Protein AF-A0A9Q4AEA8-F1 (afdb_monomer_lite)

Secondary structure (DSSP, 8-state):
--TT-GGGGGG-HHHHHS-HHHHHHHHHHSSS-HHHHHHHHHHHHHH-HHHHHHHHHHHHHH-TT---HHHHHHHHHS------TTTTTT-HHHHHHHHHHHHHHHHHHHHTTTHHHHTT--

Radius of gyration: 29.74 Å; chains: 1; bounding box: 45×24×93 Å

Sequence (122 aa):
TLKKKPGAIHRSTAMRQMNSKLQDIYTKYYTENPRDFIDLIELISKEGLEKIEESIKELEKINPLNIDTEKIKLLCNRQKETIDENKYKNTEIEEHSKLILNHYGDLLKNSSGDFDKEALII

Organism: NCBI:txid932217

Structure (mmCIF, N/CA/C/O backbone):
data_AF-A0A9Q4AEA8-F1
#
_entry.id   AF-A0A9Q4AEA8-F1
#
loop_
_atom_site.group_PDB
_atom_site.id
_atom_site.type_symbol
_atom_site.label_atom_id
_atom_site.label_alt_id
_atom_site.label_comp_id
_atom_site.label_asym_id
_atom_site.label_entity_id
_atom_site.label_seq_id
_atom_site.pdbx_PDB_ins_code
_atom_site.Cartn_x
_atom_site.Cartn_y
_atom_site.Cartn_z
_atom_site.occupancy
_atom_site.B_iso_or_equiv
_atom_site.auth_seq_id
_atom_site.auth_comp_id
_atom_site.auth_asym_id
_atom_site.auth_atom_id
_atom_site.pdbx_PDB_model_num
ATOM 1 N N . THR A 1 1 ? 6.341 -9.475 -25.173 1.00 58.44 1 THR A N 1
ATOM 2 C CA . THR A 1 1 ? 7.806 -9.266 -25.264 1.00 58.44 1 THR A CA 1
ATOM 3 C C . THR A 1 1 ? 8.426 -8.597 -24.038 1.00 58.44 1 THR A C 1
ATOM 5 O O . THR A 1 1 ? 9.614 -8.781 -23.853 1.00 58.44 1 THR A O 1
ATOM 8 N N . LEU A 1 2 ? 7.667 -7.985 -23.116 1.00 53.81 2 LEU A N 1
ATOM 9 C CA . LEU A 1 2 ? 8.173 -7.579 -21.783 1.00 53.81 2 LEU A CA 1
ATOM 10 C C . LEU A 1 2 ? 7.918 -8.630 -20.682 1.00 53.81 2 LEU A C 1
ATOM 12 O O . LEU A 1 2 ? 8.817 -8.948 -19.915 1.00 53.81 2 LEU A O 1
ATOM 16 N N . LYS A 1 3 ? 6.755 -9.301 -20.713 1.00 52.69 3 LYS A N 1
ATOM 17 C CA . LYS A 1 3 ? 6.407 -10.414 -19.797 1.00 52.69 3 LYS A CA 1
ATOM 18 C C . LYS A 1 3 ? 7.374 -11.613 -19.829 1.00 52.69 3 LYS A C 1
ATOM 20 O O . LYS A 1 3 ? 7.409 -12.390 -18.888 1.00 52.69 3 LYS A O 1
ATOM 25 N N . LYS A 1 4 ? 8.146 -11.784 -20.912 1.00 56.03 4 LYS A N 1
ATOM 26 C CA . LYS A 1 4 ? 9.098 -12.902 -21.076 1.00 56.03 4 LYS A CA 1
ATOM 27 C C . LYS A 1 4 ? 10.534 -12.560 -20.635 1.00 56.03 4 LYS A C 1
ATOM 29 O O . LYS A 1 4 ? 11.317 -13.482 -20.449 1.00 56.03 4 LYS A O 1
ATOM 34 N N . LYS A 1 5 ? 10.889 -11.271 -20.501 1.00 57.31 5 LYS A N 1
ATOM 35 C CA . LYS A 1 5 ? 12.227 -10.780 -20.102 1.00 57.31 5 LYS A CA 1
ATOM 36 C C . LYS A 1 5 ? 12.104 -9.418 -19.388 1.00 57.31 5 LYS A C 1
ATOM 38 O O . LYS A 1 5 ? 12.326 -8.389 -20.025 1.00 57.31 5 LYS A O 1
ATOM 43 N N . PRO A 1 6 ? 11.760 -9.389 -18.089 1.00 55.00 6 PRO A N 1
ATOM 44 C CA . PRO A 1 6 ? 11.539 -8.136 -17.358 1.00 55.00 6 PRO A CA 1
ATOM 45 C C . PRO A 1 6 ? 12.800 -7.253 -17.286 1.00 55.00 6 PRO A C 1
ATOM 47 O O . PRO A 1 6 ? 12.703 -6.037 -17.403 1.00 55.00 6 PRO A O 1
ATOM 50 N N . GLY A 1 7 ? 14.002 -7.845 -17.257 1.00 60.12 7 GLY A N 1
ATOM 51 C CA . GLY A 1 7 ? 15.272 -7.099 -17.300 1.00 60.12 7 GLY A CA 1
ATOM 52 C C . GLY A 1 7 ? 15.542 -6.320 -18.600 1.00 60.12 7 GLY A C 1
ATOM 53 O O . GLY A 1 7 ? 16.447 -5.492 -18.640 1.00 60.12 7 GLY A O 1
ATOM 54 N N . ALA A 1 8 ? 14.759 -6.534 -19.666 1.00 69.00 8 ALA A N 1
ATOM 55 C CA . ALA A 1 8 ? 14.889 -5.768 -20.909 1.00 69.00 8 ALA A CA 1
ATOM 56 C C . ALA A 1 8 ? 14.373 -4.323 -20.780 1.00 69.00 8 ALA A C 1
ATOM 58 O O . ALA A 1 8 ? 14.705 -3.484 -21.616 1.00 69.00 8 ALA A O 1
ATOM 59 N N . ILE A 1 9 ? 13.585 -4.025 -19.738 1.00 70.19 9 ILE A N 1
ATOM 60 C CA . ILE A 1 9 ? 13.009 -2.698 -19.491 1.00 70.19 9 ILE A CA 1
ATOM 61 C C . ILE A 1 9 ? 14.101 -1.642 -19.351 1.00 70.19 9 ILE A C 1
ATOM 63 O O . ILE A 1 9 ? 14.033 -0.611 -20.019 1.00 70.19 9 ILE A O 1
ATOM 67 N N . HIS A 1 10 ? 15.129 -1.923 -18.551 1.00 67.25 10 HIS A N 1
ATOM 68 C CA . HIS A 1 10 ? 16.142 -0.944 -18.156 1.00 67.25 10 HIS A CA 1
ATOM 69 C C . HIS A 1 10 ? 16.885 -0.304 -19.344 1.00 67.25 10 HIS A C 1
ATOM 71 O O . HIS A 1 10 ? 17.266 0.859 -19.283 1.00 67.25 10 HIS A O 1
ATOM 77 N N . ARG A 1 11 ? 17.051 -1.031 -20.459 1.00 67.31 11 ARG A N 1
ATOM 78 C CA . ARG A 1 11 ? 17.712 -0.535 -21.686 1.00 67.31 11 ARG A CA 1
ATOM 79 C C . ARG A 1 11 ? 16.755 -0.350 -22.865 1.00 67.31 11 ARG A C 1
ATOM 81 O O . ARG A 1 11 ? 17.196 -0.195 -24.002 1.00 67.31 11 ARG A O 1
ATOM 88 N N . SER A 1 12 ? 15.449 -0.410 -22.620 1.00 76.12 12 SER A N 1
ATOM 89 C CA . SER A 1 12 ? 14.450 -0.316 -23.681 1.00 76.12 12 SER A CA 1
ATOM 90 C C . SER A 1 12 ? 14.238 1.124 -24.152 1.00 76.12 12 SER A C 1
ATOM 92 O O . SER A 1 12 ? 14.343 2.085 -23.388 1.00 76.12 12 SER A O 1
ATOM 94 N N . THR A 1 13 ? 13.859 1.273 -25.421 1.00 76.00 13 THR A N 1
ATOM 95 C CA . THR A 1 13 ? 13.342 2.539 -25.960 1.00 76.00 13 THR A CA 1
ATOM 96 C C . THR A 1 13 ? 12.094 3.002 -25.216 1.00 76.00 13 THR A C 1
ATOM 98 O O . THR A 1 13 ? 11.941 4.199 -25.001 1.00 76.00 13 THR A O 1
ATOM 101 N N . ALA A 1 14 ? 11.257 2.066 -24.756 1.00 74.44 14 ALA A N 1
ATOM 102 C CA . ALA A 1 14 ? 10.074 2.360 -23.954 1.00 74.44 14 ALA A CA 1
ATOM 103 C C . ALA A 1 14 ? 10.419 3.075 -22.636 1.00 74.44 14 ALA A C 1
ATOM 105 O O . ALA A 1 14 ? 9.786 4.073 -22.318 1.00 74.44 14 ALA A O 1
ATOM 106 N N . MET A 1 15 ? 11.454 2.631 -21.910 1.00 80.50 15 MET A N 1
ATOM 107 C CA . MET A 1 15 ? 11.909 3.299 -20.681 1.00 80.50 15 MET A CA 1
ATOM 108 C C . MET A 1 15 ? 12.435 4.713 -20.965 1.00 80.50 15 MET A C 1
ATOM 110 O O . MET A 1 15 ? 12.109 5.641 -20.240 1.00 80.50 15 MET A O 1
ATOM 114 N N . ARG A 1 16 ? 13.175 4.920 -22.065 1.00 78.00 16 ARG A N 1
ATOM 115 C CA . ARG A 1 16 ? 13.667 6.262 -22.444 1.00 78.00 16 ARG A CA 1
ATOM 116 C C . ARG A 1 16 ? 12.560 7.229 -22.873 1.00 78.00 16 ARG A C 1
ATOM 118 O O . ARG A 1 16 ? 12.734 8.432 -22.739 1.00 78.00 16 ARG A O 1
ATOM 125 N N . GLN A 1 17 ? 11.464 6.715 -23.430 1.00 82.44 17 GLN A N 1
ATOM 126 C CA . GLN A 1 17 ? 10.303 7.509 -23.860 1.00 82.44 17 GLN A CA 1
ATOM 127 C C . GLN A 1 17 ? 9.288 7.741 -22.732 1.00 82.44 17 GLN A C 1
ATOM 129 O O . GLN A 1 17 ? 8.333 8.495 -22.900 1.00 82.44 17 GLN A O 1
ATOM 134 N N . MET A 1 18 ? 9.473 7.076 -21.595 1.00 82.56 18 MET A N 1
ATOM 135 C CA . MET A 1 18 ? 8.587 7.146 -20.445 1.00 82.56 18 MET A CA 1
ATOM 136 C C . MET A 1 18 ? 8.676 8.513 -19.759 1.00 82.56 18 MET A C 1
ATOM 138 O O . MET A 1 18 ? 9.721 9.161 -19.782 1.00 82.56 18 MET A O 1
ATOM 142 N N . ASN A 1 19 ? 7.594 8.935 -19.105 1.00 84.50 19 ASN A N 1
ATOM 143 C CA . ASN A 1 19 ? 7.592 10.139 -18.275 1.00 84.50 19 ASN A CA 1
ATOM 144 C C . ASN A 1 19 ? 8.691 10.052 -17.196 1.00 84.50 19 ASN A C 1
ATOM 146 O O . ASN A 1 19 ? 8.839 9.001 -16.570 1.00 84.50 19 ASN A O 1
ATOM 150 N N . SER A 1 20 ? 9.420 11.148 -16.959 1.00 85.50 20 SER A N 1
ATOM 151 C CA . SER A 1 20 ? 10.478 11.232 -15.942 1.00 85.50 20 SER A CA 1
ATOM 152 C C . SER A 1 20 ? 10.003 10.764 -14.566 1.00 85.50 20 SER A C 1
ATOM 154 O O . SER A 1 20 ? 10.701 10.004 -13.910 1.00 85.50 20 SER A O 1
ATOM 156 N N . LYS A 1 21 ? 8.760 11.084 -14.188 1.00 86.12 21 LYS A N 1
ATOM 157 C CA . LYS A 1 21 ? 8.149 10.636 -12.927 1.00 86.12 21 LYS A CA 1
ATOM 158 C C . LYS A 1 21 ? 8.122 9.114 -12.780 1.00 86.12 21 LYS A C 1
ATOM 160 O O . LYS A 1 21 ? 8.438 8.572 -11.726 1.00 86.12 21 LYS A O 1
ATOM 165 N N . LEU A 1 22 ? 7.757 8.405 -13.848 1.00 86.69 22 LEU A N 1
ATOM 166 C CA . LEU A 1 22 ? 7.741 6.943 -13.842 1.00 86.69 22 LEU A CA 1
ATOM 167 C C . LEU A 1 22 ? 9.158 6.363 -13.801 1.00 86.69 22 LEU A C 1
ATOM 169 O O . LEU A 1 22 ? 9.372 5.331 -13.166 1.00 86.69 22 LEU A O 1
ATOM 173 N N . GLN A 1 23 ? 10.105 7.010 -14.488 1.00 87.50 23 GLN A N 1
ATOM 174 C CA . GLN A 1 23 ? 11.510 6.603 -14.463 1.00 87.50 23 GLN A CA 1
ATOM 175 C C . GLN A 1 23 ? 12.083 6.729 -13.044 1.00 87.50 23 GLN A C 1
ATOM 177 O O . GLN A 1 23 ? 12.797 5.832 -12.591 1.00 87.50 2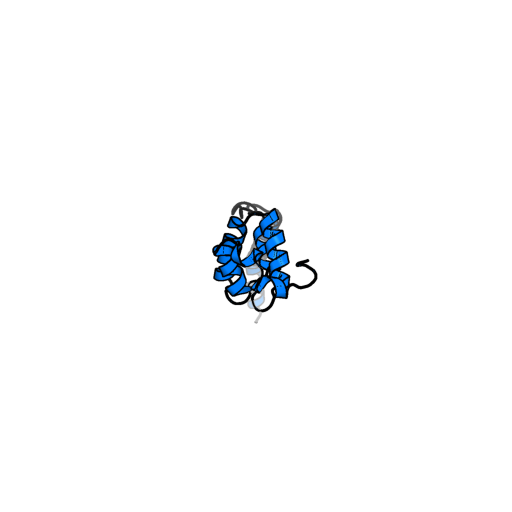3 GLN A O 1
ATOM 182 N N . ASP A 1 24 ? 11.711 7.784 -12.316 1.00 89.12 24 ASP A N 1
ATOM 183 C CA . ASP A 1 24 ? 12.117 7.993 -10.926 1.00 89.12 24 ASP A CA 1
ATOM 184 C C . ASP A 1 24 ? 11.532 6.913 -10.005 1.00 89.12 24 ASP A C 1
ATOM 186 O O . ASP A 1 24 ? 12.265 6.295 -9.230 1.00 89.12 24 ASP A O 1
ATOM 190 N N . ILE A 1 25 ? 10.234 6.612 -10.139 1.00 88.44 25 ILE A N 1
ATOM 191 C CA . ILE A 1 25 ? 9.567 5.538 -9.379 1.00 88.44 25 ILE A CA 1
ATOM 192 C C . ILE A 1 25 ? 10.237 4.185 -9.652 1.00 88.44 25 ILE A C 1
ATOM 194 O O . ILE A 1 25 ? 10.519 3.434 -8.716 1.00 88.44 25 ILE A O 1
ATOM 198 N N . TYR A 1 26 ? 10.535 3.881 -10.919 1.00 87.94 26 TYR A N 1
ATOM 199 C CA . TYR A 1 26 ? 11.234 2.653 -11.295 1.00 87.94 26 TYR A CA 1
ATOM 200 C C . TYR A 1 26 ? 12.609 2.563 -10.632 1.00 87.94 26 TYR A C 1
ATOM 202 O O . TYR A 1 26 ? 12.928 1.565 -9.990 1.00 87.94 26 TYR A O 1
ATOM 210 N N . THR A 1 27 ? 13.408 3.623 -10.759 1.00 87.06 27 THR A N 1
ATOM 211 C CA . THR A 1 27 ? 14.791 3.650 -10.267 1.00 87.06 27 THR A CA 1
ATOM 212 C C . THR A 1 27 ? 14.842 3.527 -8.745 1.00 87.06 27 THR A C 1
ATOM 214 O O . THR A 1 27 ? 15.731 2.868 -8.205 1.00 87.06 27 THR A O 1
ATOM 217 N N . LYS A 1 28 ? 13.865 4.117 -8.050 1.00 87.38 28 LYS A N 1
ATOM 218 C CA . LYS A 1 28 ? 13.821 4.153 -6.589 1.00 87.38 28 LYS A CA 1
ATOM 219 C C . LYS A 1 28 ? 13.318 2.857 -5.950 1.00 87.38 28 LYS A C 1
ATOM 221 O O . LYS A 1 28 ? 13.841 2.485 -4.907 1.00 87.38 28 LYS A O 1
ATOM 226 N N . TYR A 1 29 ? 12.339 2.176 -6.554 1.00 85.75 29 TYR A N 1
ATOM 227 C CA . TYR A 1 29 ? 11.665 1.037 -5.902 1.00 85.75 29 TYR A CA 1
ATOM 228 C C . TYR A 1 29 ? 11.733 -0.286 -6.667 1.00 85.75 29 TYR A C 1
ATOM 230 O O . TYR A 1 29 ? 11.536 -1.337 -6.070 1.00 85.75 29 TYR A O 1
ATOM 238 N N . TYR A 1 30 ? 12.021 -0.269 -7.970 1.00 87.12 30 TYR A N 1
ATOM 239 C CA . TYR A 1 30 ? 11.869 -1.447 -8.834 1.00 87.12 30 TYR A CA 1
ATOM 240 C C . TYR A 1 30 ? 13.147 -1.852 -9.575 1.00 87.12 30 TYR A C 1
ATOM 242 O O . TYR A 1 30 ? 13.115 -2.732 -10.437 1.00 87.12 30 TYR A O 1
ATOM 250 N N . THR A 1 31 ? 14.288 -1.246 -9.234 1.00 84.12 31 THR A N 1
ATOM 251 C CA . THR A 1 31 ? 15.586 -1.590 -9.834 1.00 84.12 31 THR A CA 1
ATOM 252 C C . THR A 1 31 ? 15.973 -3.046 -9.561 1.00 84.12 31 THR A C 1
ATOM 254 O O . THR A 1 31 ? 16.472 -3.717 -10.463 1.00 84.12 31 THR A O 1
ATOM 257 N N . GLU A 1 32 ? 15.704 -3.552 -8.353 1.00 83.38 32 GLU A N 1
ATOM 258 C CA . GLU A 1 32 ? 15.993 -4.946 -7.984 1.00 83.38 32 GLU A CA 1
ATOM 259 C C . GLU A 1 32 ? 14.923 -5.920 -8.502 1.00 83.38 32 GLU A C 1
ATOM 261 O O . GLU A 1 32 ? 15.252 -7.033 -8.911 1.00 83.38 32 GLU A O 1
ATOM 266 N N . ASN A 1 33 ? 13.663 -5.471 -8.593 1.00 81.94 33 ASN A N 1
ATOM 267 C CA . ASN A 1 33 ? 12.519 -6.271 -9.037 1.00 81.94 33 ASN A CA 1
ATOM 268 C C . ASN A 1 33 ? 11.780 -5.624 -10.227 1.00 81.94 33 ASN A C 1
ATOM 270 O O . ASN A 1 33 ? 10.670 -5.104 -10.089 1.00 81.94 33 ASN A O 1
ATOM 274 N N . PRO A 1 34 ? 12.330 -5.712 -11.454 1.00 81.00 34 PRO A N 1
ATOM 275 C CA . PRO A 1 34 ? 11.719 -5.112 -12.644 1.00 81.00 34 PRO A CA 1
ATOM 276 C C . PRO A 1 34 ? 10.418 -5.801 -13.083 1.00 81.00 34 PRO A C 1
ATOM 278 O O . PRO A 1 34 ? 9.715 -5.296 -13.959 1.00 81.00 34 PRO A O 1
ATOM 281 N N . ARG A 1 35 ? 10.113 -6.984 -12.533 1.00 83.56 35 ARG A N 1
ATOM 282 C CA . ARG A 1 35 ? 8.864 -7.703 -12.805 1.00 83.56 35 ARG A CA 1
ATOM 283 C C . ARG A 1 35 ? 7.681 -7.001 -12.149 1.00 83.56 35 ARG A C 1
ATOM 285 O O . ARG A 1 35 ? 6.694 -6.775 -12.836 1.00 83.56 35 ARG A O 1
ATOM 292 N N . ASP A 1 36 ? 7.834 -6.596 -10.896 1.00 85.25 36 ASP A N 1
ATOM 293 C CA . ASP A 1 36 ? 6.775 -5.947 -10.116 1.00 85.25 36 ASP A CA 1
ATOM 294 C C . ASP A 1 36 ? 6.423 -4.582 -10.720 1.00 85.25 36 ASP A C 1
ATOM 296 O O . ASP A 1 36 ? 5.270 -4.163 -10.740 1.00 85.25 36 ASP A O 1
ATOM 300 N N . PHE A 1 37 ? 7.395 -3.934 -11.371 1.00 87.31 37 PHE A N 1
ATOM 301 C CA . PHE A 1 37 ? 7.125 -2.725 -12.139 1.00 87.31 37 PHE A CA 1
ATOM 302 C C . PHE A 1 37 ? 6.113 -2.936 -13.269 1.00 87.31 37 PHE A C 1
ATOM 304 O O . PHE A 1 37 ? 5.339 -2.034 -13.565 1.00 87.31 37 PHE A O 1
ATOM 311 N N . ILE A 1 38 ? 6.084 -4.107 -13.915 1.00 87.00 38 ILE A N 1
ATOM 312 C CA . ILE A 1 38 ? 5.078 -4.387 -14.952 1.00 87.00 38 ILE A CA 1
ATOM 313 C C . ILE A 1 38 ? 3.672 -4.374 -14.354 1.00 87.00 38 ILE A C 1
ATOM 315 O O . ILE A 1 38 ? 2.754 -3.844 -14.982 1.00 87.00 38 ILE A O 1
ATOM 319 N N . ASP A 1 39 ? 3.523 -4.908 -13.145 1.00 87.94 39 ASP A N 1
ATOM 320 C CA . ASP A 1 39 ? 2.247 -4.927 -12.439 1.00 87.94 39 ASP A CA 1
ATOM 321 C C . ASP A 1 39 ? 1.839 -3.502 -12.029 1.00 87.94 39 ASP A C 1
ATOM 323 O O . ASP A 1 39 ? 0.679 -3.119 -12.199 1.00 87.94 39 ASP A O 1
ATOM 327 N N . LEU A 1 40 ? 2.802 -2.660 -11.628 1.00 90.06 40 LEU A N 1
ATOM 328 C CA . LEU A 1 40 ? 2.572 -1.230 -11.407 1.00 90.06 40 LEU A CA 1
ATOM 329 C C . LEU A 1 40 ? 2.124 -0.504 -12.687 1.00 90.06 40 LEU A C 1
ATOM 331 O O . LEU A 1 40 ? 1.197 0.299 -12.638 1.00 90.06 40 LEU A O 1
ATOM 335 N N . ILE A 1 41 ? 2.741 -0.779 -13.842 1.00 88.69 41 ILE A N 1
ATOM 336 C CA . ILE A 1 41 ? 2.335 -0.181 -15.128 1.00 88.69 41 ILE A CA 1
ATOM 337 C C . ILE A 1 41 ? 0.900 -0.576 -15.485 1.00 88.69 41 ILE A C 1
ATOM 339 O O . ILE A 1 41 ? 0.121 0.262 -15.942 1.00 88.69 41 ILE A O 1
ATOM 343 N N . GLU A 1 42 ? 0.535 -1.841 -15.271 1.00 88.56 42 GLU A N 1
ATOM 344 C CA . GLU A 1 42 ? -0.836 -2.298 -15.489 1.00 88.56 42 GLU A CA 1
ATOM 345 C C . GLU A 1 42 ? -1.819 -1.580 -14.553 1.00 88.56 42 GLU A C 1
ATOM 347 O O . GLU A 1 42 ? -2.904 -1.187 -14.984 1.00 88.56 42 GLU A O 1
ATOM 352 N N . LEU A 1 43 ? -1.428 -1.357 -13.297 1.00 88.69 43 LEU A N 1
ATOM 353 C CA . LEU A 1 43 ? -2.224 -0.612 -12.325 1.00 88.69 43 LEU A CA 1
ATOM 354 C C . LEU A 1 43 ? -2.386 0.865 -12.722 1.00 88.69 43 LEU A C 1
ATOM 356 O O . LEU A 1 43 ? -3.502 1.382 -12.702 1.00 88.69 43 LEU A O 1
ATOM 360 N N . ILE A 1 44 ? -1.311 1.522 -13.168 1.00 89.44 44 ILE A N 1
ATOM 361 C CA . ILE A 1 44 ? -1.336 2.905 -13.674 1.00 89.44 44 ILE A CA 1
ATOM 362 C C . ILE A 1 44 ? -2.283 3.028 -14.873 1.00 89.44 44 ILE A C 1
ATOM 364 O O . ILE A 1 44 ? -3.006 4.015 -14.983 1.00 89.44 44 ILE A O 1
ATOM 368 N N . SER A 1 45 ? -2.330 2.022 -15.751 1.00 87.56 45 SER A N 1
ATOM 369 C CA . SER A 1 45 ? -3.260 2.011 -16.885 1.00 87.56 45 SER A CA 1
ATOM 370 C C . SER A 1 45 ? -4.735 1.927 -16.469 1.00 87.56 45 SER A C 1
ATOM 372 O O . SER A 1 45 ? -5.592 2.256 -17.289 1.00 87.56 45 SER A O 1
ATOM 374 N N . LYS A 1 46 ? -5.041 1.457 -15.252 1.00 87.12 46 LYS A N 1
ATOM 375 C CA . LYS A 1 46 ? -6.412 1.316 -14.730 1.00 87.12 46 LYS A CA 1
ATOM 376 C C . LYS A 1 46 ? -6.834 2.525 -13.895 1.00 87.12 46 LYS A C 1
ATOM 378 O O . LYS A 1 46 ? -7.917 3.055 -14.103 1.00 87.12 46 LYS A O 1
ATOM 383 N N . GLU A 1 47 ? -5.974 2.959 -12.976 1.00 85.75 47 GLU A N 1
ATOM 384 C CA . GLU A 1 47 ? -6.294 3.977 -11.962 1.00 85.75 47 GLU A CA 1
ATOM 385 C C . GLU A 1 47 ? -5.764 5.380 -12.291 1.00 85.75 47 GLU A C 1
ATOM 387 O O . GLU A 1 47 ? -6.240 6.372 -11.737 1.00 85.75 47 GLU A O 1
ATOM 392 N N . GLY A 1 48 ? -4.799 5.476 -13.207 1.00 88.62 48 GLY A N 1
ATOM 393 C CA . GLY A 1 48 ? -4.103 6.713 -13.545 1.00 88.62 48 GLY A CA 1
ATOM 394 C C . GLY A 1 48 ? -2.843 6.948 -12.707 1.00 88.62 48 GLY A C 1
ATOM 395 O O . GLY A 1 48 ? -2.693 6.456 -11.591 1.00 88.62 48 GLY A O 1
ATOM 396 N N . LEU A 1 49 ? -1.907 7.720 -13.264 1.00 87.94 49 LEU A N 1
ATOM 397 C CA . LEU A 1 49 ? -0.607 7.975 -12.636 1.00 87.94 49 LEU A CA 1
ATOM 398 C C . LEU A 1 49 ? -0.715 8.833 -11.366 1.00 87.94 49 LEU A C 1
ATOM 400 O O . LEU A 1 49 ? -0.001 8.591 -10.399 1.00 87.94 49 LEU A O 1
ATOM 404 N N . GLU A 1 50 ? -1.614 9.813 -11.347 1.00 87.19 50 GLU A N 1
ATOM 405 C CA . GLU A 1 50 ? -1.750 10.759 -10.232 1.00 87.19 50 GLU A CA 1
ATOM 406 C C . GLU A 1 50 ? -2.117 10.054 -8.917 1.00 87.19 50 GLU A C 1
ATOM 408 O O . GLU A 1 50 ? -1.450 10.256 -7.903 1.00 87.19 50 GLU A O 1
ATOM 413 N N . LYS A 1 51 ? -3.095 9.136 -8.949 1.00 87.12 51 LYS A N 1
ATOM 414 C CA . LYS A 1 51 ? -3.486 8.335 -7.775 1.00 87.12 51 LYS A CA 1
ATOM 415 C C . LYS A 1 51 ? -2.350 7.460 -7.250 1.00 87.12 51 LYS A C 1
ATOM 417 O O . LYS A 1 51 ? -2.221 7.246 -6.044 1.00 87.12 51 LYS A O 1
ATOM 422 N N . ILE A 1 52 ? -1.531 6.940 -8.160 1.00 89.69 52 ILE A N 1
ATOM 423 C CA . ILE A 1 52 ? -0.386 6.096 -7.821 1.00 89.69 52 ILE A CA 1
ATOM 424 C C . ILE A 1 52 ? 0.701 6.930 -7.144 1.00 89.69 52 ILE A C 1
ATOM 426 O O . ILE A 1 52 ? 1.250 6.496 -6.135 1.00 89.69 52 ILE A O 1
ATOM 430 N N . GLU A 1 53 ? 0.965 8.147 -7.629 1.00 89.62 53 GLU A N 1
ATOM 431 C CA . GLU A 1 53 ? 1.881 9.078 -6.961 1.00 89.62 53 GLU A CA 1
ATOM 432 C C . GLU A 1 53 ? 1.393 9.453 -5.555 1.00 89.62 53 GLU A C 1
ATOM 434 O O . GLU A 1 53 ? 2.196 9.488 -4.622 1.00 89.62 53 GLU A O 1
ATOM 439 N N . GLU A 1 54 ? 0.096 9.715 -5.379 1.00 89.38 54 GLU A N 1
ATOM 440 C CA . GLU A 1 54 ? -0.487 9.986 -4.059 1.00 89.38 54 GLU A CA 1
ATOM 441 C C . GLU A 1 54 ? -0.339 8.786 -3.120 1.00 89.38 54 GLU A C 1
ATOM 443 O O . GLU A 1 54 ? 0.168 8.934 -2.008 1.00 89.38 54 GLU A O 1
ATOM 448 N N . SER A 1 55 ? -0.678 7.587 -3.597 1.00 89.31 55 SER A N 1
ATOM 449 C CA . SER A 1 55 ? -0.558 6.347 -2.822 1.00 89.31 55 SER A CA 1
ATOM 450 C C . SER A 1 55 ? 0.889 6.060 -2.415 1.00 89.31 55 SER A C 1
ATOM 452 O O . SER A 1 55 ? 1.146 5.651 -1.285 1.00 89.31 55 SER A O 1
ATOM 454 N N . ILE A 1 56 ? 1.856 6.307 -3.306 1.00 89.25 56 ILE A N 1
ATOM 455 C CA . ILE A 1 56 ? 3.282 6.158 -2.985 1.00 89.25 56 ILE A CA 1
ATOM 456 C C . ILE A 1 56 ? 3.691 7.164 -1.906 1.00 89.25 56 ILE A C 1
ATOM 458 O O . ILE A 1 56 ? 4.338 6.769 -0.941 1.00 89.25 56 ILE A O 1
ATOM 462 N N . LYS A 1 57 ? 3.285 8.435 -2.010 1.00 89.12 57 LYS A N 1
ATOM 463 C CA . LYS A 1 57 ? 3.589 9.453 -0.987 1.00 89.12 57 LYS A CA 1
ATOM 464 C C . LYS A 1 57 ? 2.980 9.111 0.371 1.00 89.12 57 LYS A C 1
ATOM 466 O O . LYS A 1 57 ? 3.592 9.379 1.403 1.00 89.12 57 LYS A O 1
ATOM 471 N N . GLU A 1 58 ? 1.778 8.542 0.395 1.00 87.69 58 GLU A N 1
ATOM 472 C CA . GLU A 1 58 ? 1.169 8.053 1.633 1.00 87.69 58 GLU A CA 1
ATOM 473 C C . GLU A 1 58 ? 1.955 6.880 2.224 1.00 87.69 58 GLU A C 1
ATOM 475 O O . GLU A 1 58 ? 2.249 6.891 3.420 1.00 87.69 58 GLU A O 1
ATOM 480 N N . LEU A 1 59 ? 2.378 5.917 1.399 1.00 88.06 59 LEU A N 1
ATOM 481 C CA . LEU A 1 59 ? 3.239 4.826 1.861 1.00 88.06 59 LEU A CA 1
ATOM 482 C C . LEU A 1 59 ? 4.580 5.330 2.371 1.00 88.06 59 LEU A C 1
ATOM 484 O O . LEU A 1 59 ? 5.038 4.835 3.392 1.00 88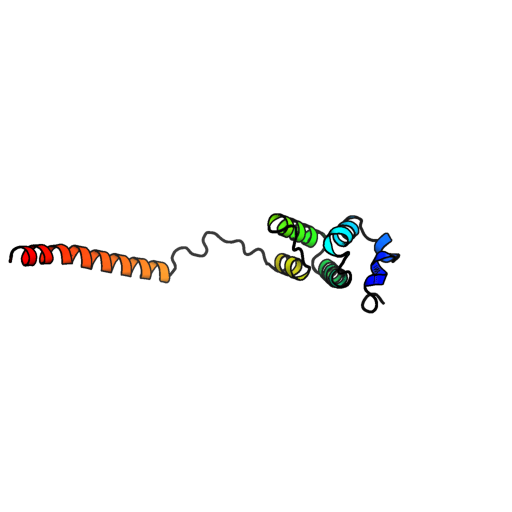.06 59 LEU A O 1
ATOM 488 N N . GLU A 1 60 ? 5.188 6.323 1.726 1.00 88.12 60 GLU A N 1
ATOM 489 C CA . GLU A 1 60 ? 6.444 6.915 2.192 1.00 88.12 60 GLU A CA 1
ATOM 490 C C . GLU A 1 60 ? 6.318 7.535 3.584 1.00 88.12 60 GLU A C 1
ATOM 492 O O . GLU A 1 60 ? 7.240 7.409 4.388 1.00 88.12 60 GLU A O 1
ATOM 497 N N . LYS A 1 61 ? 5.176 8.166 3.892 1.00 86.56 61 LYS A N 1
ATOM 498 C CA . LYS A 1 61 ? 4.906 8.707 5.233 1.00 86.56 61 LYS A CA 1
ATOM 499 C C . LYS A 1 61 ? 4.786 7.610 6.288 1.00 86.56 61 LYS A C 1
ATOM 501 O O . LYS A 1 61 ? 5.153 7.840 7.435 1.00 86.56 61 LYS A O 1
ATOM 506 N N . ILE A 1 62 ? 4.246 6.449 5.917 1.00 85.38 62 ILE A N 1
ATOM 507 C CA . ILE A 1 62 ? 4.041 5.324 6.837 1.00 85.38 62 ILE A CA 1
ATOM 508 C C . ILE A 1 62 ? 5.341 4.530 7.005 1.00 85.38 62 ILE A C 1
ATOM 510 O O . ILE A 1 62 ? 5.767 4.258 8.124 1.00 85.38 62 ILE A O 1
ATOM 514 N N . ASN A 1 63 ? 5.964 4.132 5.895 1.00 81.19 63 ASN A N 1
ATOM 515 C CA . ASN A 1 63 ? 7.216 3.393 5.868 1.00 81.19 63 ASN A CA 1
ATOM 516 C C . ASN A 1 63 ? 7.944 3.551 4.510 1.00 81.19 63 ASN A C 1
ATOM 518 O O . ASN A 1 63 ? 7.579 2.882 3.537 1.00 81.19 63 ASN A O 1
ATOM 522 N N . PRO A 1 64 ? 9.032 4.337 4.443 1.00 79.25 64 PRO A N 1
ATOM 523 C CA . PRO A 1 64 ? 9.744 4.617 3.195 1.00 79.25 64 PRO A CA 1
ATOM 524 C C . PRO A 1 64 ? 10.564 3.437 2.648 1.00 79.25 64 PRO A C 1
ATOM 526 O O . PRO A 1 64 ? 10.970 3.474 1.490 1.00 79.25 64 PRO A O 1
ATOM 529 N N . LEU A 1 65 ? 10.826 2.399 3.453 1.00 76.06 65 LEU A N 1
ATOM 530 C CA . LEU A 1 65 ? 11.707 1.283 3.078 1.00 76.06 65 LEU A CA 1
ATOM 531 C C . LEU A 1 65 ? 10.973 0.094 2.450 1.00 76.06 65 LEU A C 1
ATOM 533 O O . LEU A 1 65 ? 11.614 -0.784 1.883 1.00 76.06 65 LEU A O 1
ATOM 537 N N . ASN A 1 66 ? 9.648 0.020 2.580 1.00 77.88 66 ASN A N 1
ATOM 538 C CA . ASN A 1 66 ? 8.886 -1.168 2.194 1.00 77.88 66 ASN A CA 1
ATOM 539 C C . ASN A 1 66 ? 7.673 -0.791 1.338 1.00 77.88 66 ASN A C 1
ATOM 541 O O . ASN A 1 66 ? 6.519 -1.004 1.731 1.00 77.88 66 ASN A O 1
ATOM 545 N N . ILE A 1 67 ? 7.965 -0.197 0.182 1.00 82.81 67 ILE A N 1
ATOM 546 C CA . ILE A 1 67 ? 6.986 0.167 -0.841 1.00 82.81 67 ILE A CA 1
ATOM 547 C C . ILE A 1 67 ? 6.897 -0.982 -1.840 1.00 82.81 67 ILE A C 1
ATOM 549 O O . ILE A 1 67 ? 7.899 -1.387 -2.415 1.00 8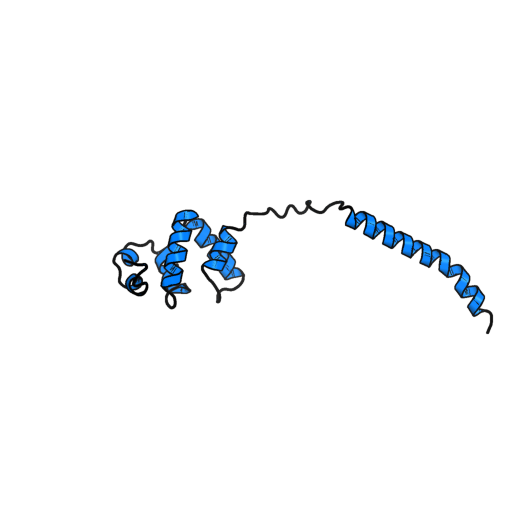2.81 67 ILE A O 1
ATOM 553 N N . ASP A 1 68 ? 5.685 -1.497 -2.020 1.00 85.81 68 ASP A N 1
ATOM 554 C CA . ASP A 1 68 ? 5.396 -2.650 -2.867 1.00 85.81 68 ASP A CA 1
ATOM 555 C C . ASP A 1 68 ? 4.139 -2.371 -3.703 1.00 85.81 68 ASP A C 1
ATOM 557 O O . ASP A 1 68 ? 3.240 -1.643 -3.266 1.00 85.81 68 ASP A O 1
ATOM 561 N N . THR A 1 69 ? 4.063 -2.960 -4.895 1.00 88.00 69 THR A N 1
ATOM 562 C CA . THR A 1 69 ? 2.938 -2.802 -5.824 1.00 88.00 69 THR A CA 1
ATOM 563 C C . THR A 1 69 ? 1.624 -3.244 -5.188 1.00 88.00 69 THR A C 1
ATOM 565 O O . THR A 1 69 ? 0.616 -2.553 -5.335 1.00 88.00 69 THR A O 1
ATOM 568 N N . GLU A 1 70 ? 1.623 -4.324 -4.403 1.00 85.38 70 GLU A N 1
ATOM 569 C CA . GLU A 1 70 ? 0.411 -4.790 -3.716 1.00 85.38 70 GLU A CA 1
ATOM 570 C C . GLU A 1 70 ? -0.080 -3.790 -2.657 1.00 85.38 70 GLU A C 1
ATOM 572 O O . GLU A 1 70 ? -1.285 -3.588 -2.499 1.00 85.38 70 GLU A O 1
ATOM 577 N N . LYS A 1 71 ? 0.830 -3.084 -1.976 1.00 87.19 71 LYS A N 1
ATOM 578 C CA . LYS A 1 71 ? 0.465 -2.036 -1.007 1.00 87.19 71 LYS A CA 1
ATOM 579 C C . LYS A 1 71 ? -0.066 -0.785 -1.691 1.00 87.19 71 LYS A C 1
ATOM 581 O O . LYS A 1 71 ? -1.036 -0.196 -1.221 1.00 87.19 71 LYS A O 1
ATOM 586 N N . ILE A 1 72 ? 0.545 -0.401 -2.811 1.00 88.06 72 ILE A N 1
ATOM 587 C CA . ILE A 1 72 ? 0.063 0.706 -3.644 1.00 88.06 72 ILE A CA 1
ATOM 588 C C . ILE A 1 72 ? -1.352 0.390 -4.141 1.00 88.06 72 ILE A C 1
ATOM 590 O O . ILE A 1 72 ? -2.252 1.218 -4.028 1.00 88.06 72 ILE A O 1
ATOM 594 N N . LYS A 1 73 ? -1.574 -0.838 -4.617 1.00 87.00 73 LYS A N 1
ATOM 595 C CA . LYS A 1 73 ? -2.882 -1.336 -5.049 1.00 87.00 73 LYS A CA 1
ATOM 596 C C . LYS A 1 73 ? -3.905 -1.333 -3.916 1.00 87.00 73 LYS A C 1
ATOM 598 O O . LYS A 1 73 ? -5.045 -0.936 -4.142 1.00 87.00 73 LYS A O 1
ATOM 603 N N . LEU A 1 74 ? -3.508 -1.733 -2.707 1.00 85.69 74 LEU A N 1
ATOM 604 C CA . LEU A 1 74 ? -4.373 -1.696 -1.528 1.00 85.69 74 LEU A CA 1
ATOM 605 C C . LEU A 1 74 ? -4.839 -0.268 -1.216 1.00 85.69 74 LEU A C 1
ATOM 607 O O . LEU A 1 74 ? -6.021 -0.065 -0.961 1.00 85.69 74 LEU A O 1
ATOM 611 N N . LEU A 1 75 ? -3.940 0.717 -1.274 1.00 84.94 75 LEU A N 1
ATOM 612 C CA . LEU A 1 75 ? -4.290 2.120 -1.038 1.00 84.94 75 LEU A CA 1
ATOM 613 C C . LEU A 1 75 ? -5.142 2.716 -2.158 1.00 84.94 75 LEU A C 1
ATOM 615 O O . LEU A 1 75 ? -6.117 3.395 -1.864 1.00 84.94 75 LEU A O 1
ATOM 619 N N . CYS A 1 76 ? -4.838 2.410 -3.420 1.00 83.31 76 CYS A N 1
ATOM 620 C CA . CYS A 1 76 ? -5.658 2.846 -4.553 1.00 83.31 76 CYS A CA 1
ATOM 621 C C . CYS A 1 76 ? -7.083 2.273 -4.498 1.00 83.31 76 CYS A C 1
ATOM 623 O O . CYS A 1 76 ? -8.043 2.981 -4.797 1.00 83.31 76 CYS A O 1
ATOM 625 N N . ASN A 1 77 ? -7.228 1.005 -4.099 1.00 78.31 77 ASN A N 1
ATOM 626 C CA . ASN A 1 77 ? -8.525 0.333 -3.983 1.00 78.31 77 ASN A CA 1
ATOM 627 C C . ASN A 1 77 ? -9.275 0.666 -2.697 1.00 78.31 77 ASN A C 1
ATOM 629 O O . ASN A 1 77 ? -10.467 0.363 -2.597 1.00 78.31 77 ASN A O 1
ATOM 633 N N . ARG A 1 78 ? -8.601 1.253 -1.705 1.00 75.75 78 ARG A N 1
ATOM 634 C CA . ARG A 1 78 ? -9.255 1.755 -0.507 1.00 75.75 78 ARG A CA 1
ATOM 635 C C . ARG A 1 78 ? -10.145 2.907 -0.957 1.00 75.75 78 ARG A C 1
ATOM 637 O O . ARG A 1 78 ? -9.700 4.044 -1.089 1.00 75.75 78 ARG A O 1
ATOM 644 N N . GLN A 1 79 ? -11.417 2.602 -1.224 1.00 58.84 79 GLN A N 1
ATOM 645 C CA . GLN A 1 79 ? -12.447 3.627 -1.314 1.00 58.84 79 GLN A CA 1
ATOM 646 C C . GLN A 1 79 ? -12.250 4.521 -0.094 1.00 58.84 79 GLN A C 1
ATOM 648 O O . GLN A 1 79 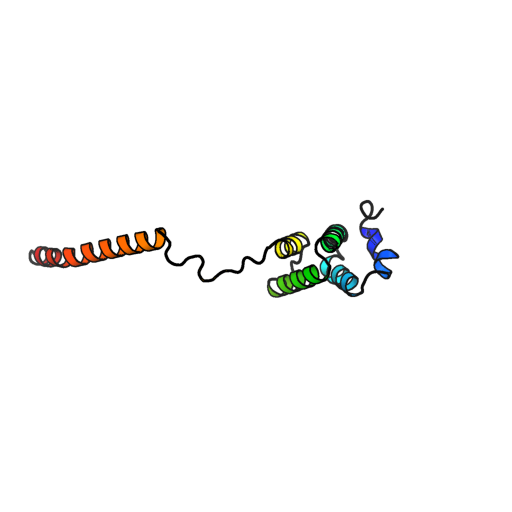? -12.002 4.006 1.001 1.00 58.84 79 GLN A O 1
ATOM 653 N N . LYS A 1 80 ? -12.281 5.844 -0.295 1.00 58.25 80 LYS A N 1
ATOM 654 C CA . LYS A 1 80 ? -12.374 6.802 0.805 1.00 58.25 80 LYS A CA 1
ATOM 655 C C . LYS A 1 80 ? -13.662 6.466 1.547 1.00 58.25 80 LYS A C 1
ATOM 657 O O . LYS A 1 80 ? -14.701 7.063 1.293 1.00 58.25 80 LYS A O 1
ATOM 662 N N . GLU A 1 81 ? -13.606 5.483 2.436 1.00 51.72 81 GLU A N 1
ATOM 663 C CA . GLU A 1 81 ? -14.480 5.419 3.577 1.00 51.72 81 GLU A CA 1
ATOM 664 C C . GLU A 1 81 ? -14.149 6.708 4.301 1.00 51.72 81 GLU A C 1
ATOM 666 O O . GLU A 1 81 ? -13.156 6.817 5.020 1.00 51.72 81 GLU A O 1
ATOM 671 N N . THR A 1 82 ? -14.921 7.747 3.984 1.00 52.97 82 THR A N 1
ATOM 672 C CA . THR A 1 82 ? -15.085 8.869 4.879 1.00 52.97 82 THR A CA 1
ATOM 673 C C . THR A 1 82 ? -15.410 8.203 6.199 1.00 52.97 82 THR A C 1
ATOM 675 O O . THR A 1 82 ? -16.465 7.576 6.329 1.00 52.97 82 THR A O 1
ATOM 678 N N . ILE A 1 83 ? -14.447 8.212 7.118 1.00 57.38 83 ILE A N 1
ATOM 679 C CA . ILE A 1 83 ? -14.694 7.859 8.502 1.00 57.38 83 ILE A CA 1
ATOM 680 C C . ILE A 1 83 ? -15.662 8.947 8.941 1.00 57.38 83 ILE A C 1
ATOM 682 O O . ILE A 1 83 ? -15.253 10.040 9.313 1.00 57.38 83 ILE A O 1
ATOM 686 N N . ASP A 1 84 ? -16.952 8.709 8.724 1.00 56.12 84 ASP A N 1
ATOM 687 C CA . ASP A 1 84 ? -17.982 9.562 9.263 1.00 56.12 84 ASP A CA 1
ATOM 688 C C . ASP A 1 84 ? -17.871 9.348 10.763 1.00 56.12 84 ASP A C 1
ATOM 690 O O . ASP A 1 84 ? -18.216 8.284 11.287 1.00 56.12 84 ASP A O 1
ATOM 694 N N . GLU A 1 85 ? -17.295 10.338 11.438 1.00 57.25 85 GLU A N 1
ATOM 695 C CA . GLU A 1 85 ? -17.084 10.353 12.882 1.00 57.25 85 GLU A CA 1
ATOM 696 C C . GLU A 1 85 ? -18.404 10.106 13.647 1.00 57.25 85 GLU A C 1
ATOM 698 O O . GLU A 1 85 ? -18.387 9.790 14.834 1.00 57.25 85 GLU A O 1
ATOM 703 N N . ASN A 1 86 ? -19.559 10.169 12.967 1.00 56.66 86 ASN A N 1
ATOM 704 C CA . ASN A 1 86 ? -20.881 9.894 13.520 1.00 56.66 86 ASN A CA 1
ATOM 705 C C . ASN A 1 86 ? -21.448 8.490 13.244 1.00 56.66 86 ASN A C 1
ATOM 707 O O . ASN A 1 86 ? -22.552 8.211 13.711 1.00 56.66 86 ASN A O 1
ATOM 711 N N . LYS A 1 87 ? -20.741 7.576 12.559 1.00 58.62 87 LYS A N 1
ATOM 712 C CA . LYS A 1 87 ? -21.299 6.248 12.204 1.00 58.62 87 LYS A CA 1
ATOM 713 C C . LYS A 1 87 ? -21.647 5.366 13.417 1.00 58.62 87 LYS A C 1
ATOM 715 O O . LYS A 1 87 ? -22.452 4.450 13.288 1.00 58.62 87 LYS A O 1
ATOM 720 N N . TYR A 1 88 ? -21.073 5.647 14.589 1.00 60.50 88 TYR A N 1
ATOM 721 C CA . TYR A 1 88 ? -21.215 4.825 15.800 1.00 60.50 88 TYR A CA 1
ATOM 722 C C . TYR A 1 88 ? -21.915 5.528 16.974 1.00 60.50 88 TYR A C 1
ATOM 724 O O . TYR A 1 88 ? -21.760 5.101 18.114 1.00 60.50 88 TYR A O 1
ATOM 732 N N . LYS A 1 89 ? -22.684 6.600 16.741 1.00 63.34 89 LYS A N 1
ATOM 733 C CA . LYS A 1 89 ? -23.528 7.172 17.805 1.00 63.34 89 LYS A CA 1
ATOM 734 C C . LYS A 1 89 ? -24.765 6.296 18.033 1.00 63.34 89 LYS A C 1
ATOM 736 O O . LYS A 1 89 ? -25.528 6.086 17.096 1.00 63.34 89 LYS A O 1
ATOM 741 N N . ASN A 1 90 ? -24.996 5.885 19.283 1.00 67.00 90 ASN A N 1
ATOM 742 C CA . ASN A 1 90 ? -26.193 5.160 19.741 1.00 67.00 90 ASN A CA 1
ATOM 743 C C . ASN A 1 90 ? -26.326 3.743 19.164 1.00 67.00 90 ASN A C 1
ATOM 745 O O . ASN A 1 90 ? -27.339 3.386 18.564 1.00 67.00 90 ASN A O 1
ATOM 749 N N . THR A 1 91 ? -25.288 2.923 19.327 1.00 79.44 91 THR A N 1
ATOM 750 C CA . THR A 1 91 ? -25.425 1.489 19.032 1.00 79.44 91 THR A CA 1
ATOM 751 C C . THR A 1 91 ? -26.169 0.784 20.166 1.00 79.44 91 THR A C 1
ATOM 753 O O . THR A 1 91 ? -25.976 1.111 21.336 1.00 79.44 91 THR A O 1
ATOM 756 N N . GLU A 1 92 ? -26.964 -0.231 19.831 1.00 88.06 92 GLU A N 1
ATOM 757 C CA . GLU A 1 92 ? -27.664 -1.092 20.800 1.00 88.06 92 GLU A CA 1
ATOM 758 C C . GLU A 1 92 ? -26.689 -1.688 21.842 1.00 88.06 92 GLU A C 1
ATOM 760 O O . GLU A 1 92 ? -26.999 -1.802 23.027 1.00 88.06 92 GLU A O 1
ATOM 765 N N . ILE A 1 93 ? -25.449 -1.972 21.422 1.00 87.88 93 ILE A N 1
ATOM 766 C CA . ILE A 1 93 ? -24.361 -2.450 22.289 1.00 87.88 93 ILE A CA 1
ATOM 767 C C . ILE A 1 93 ? -23.999 -1.411 23.357 1.00 87.88 93 ILE A C 1
ATOM 769 O O . ILE A 1 93 ? -23.811 -1.762 24.521 1.00 87.88 93 ILE A O 1
ATOM 773 N N . GLU A 1 94 ? -23.896 -0.136 22.982 1.00 88.56 94 GLU A N 1
ATOM 774 C CA . GLU A 1 94 ? -23.578 0.946 23.916 1.00 88.56 94 GLU A CA 1
ATOM 775 C C . GLU A 1 94 ? -24.692 1.124 24.957 1.00 88.56 94 GLU A C 1
ATOM 777 O O . GLU A 1 94 ? -24.409 1.277 26.148 1.00 88.56 94 GLU A O 1
ATOM 782 N N . GLU A 1 95 ? -25.955 1.059 24.527 1.00 90.56 95 GLU A N 1
ATOM 783 C CA . GLU A 1 95 ? -27.115 1.145 25.419 1.00 90.56 95 GLU A CA 1
ATOM 784 C C . GLU A 1 95 ? -27.150 -0.017 26.414 1.00 90.56 95 GLU A C 1
ATOM 786 O O . GLU A 1 95 ? -27.229 0.207 27.626 1.00 90.56 95 GLU A O 1
ATOM 791 N N . HIS A 1 96 ? -26.994 -1.254 25.933 1.00 93.81 96 HIS A N 1
ATOM 792 C CA . HIS A 1 96 ? -26.923 -2.426 26.804 1.00 93.81 96 HIS A CA 1
ATOM 793 C C . HIS A 1 96 ? -25.735 -2.368 27.762 1.00 93.81 96 HIS A C 1
ATOM 795 O O . HIS A 1 96 ? -25.880 -2.693 28.942 1.00 93.81 96 HIS A O 1
ATOM 801 N N . SER A 1 97 ? -24.574 -1.904 27.297 1.00 94.31 97 SER A N 1
ATOM 802 C CA . SER A 1 97 ? -23.395 -1.770 28.149 1.00 94.31 97 SER A CA 1
ATOM 803 C C . SER A 1 97 ? -23.628 -0.763 29.278 1.00 94.31 97 SER A C 1
ATOM 805 O O . SER A 1 97 ? -23.241 -1.031 30.416 1.00 94.31 97 SER A O 1
ATOM 807 N N . LYS A 1 98 ? -24.293 0.368 28.999 1.00 93.38 98 LYS A N 1
ATOM 808 C CA . LYS A 1 98 ? -24.661 1.363 30.021 1.00 93.38 98 LYS A CA 1
ATOM 809 C C . LYS A 1 98 ? -25.686 0.812 31.012 1.00 93.38 98 LYS A C 1
ATOM 811 O O . LYS A 1 98 ? -25.539 1.032 32.213 1.00 93.38 98 LYS A O 1
ATOM 816 N N . LEU A 1 99 ? -26.691 0.073 30.535 1.00 95.38 99 LEU A N 1
ATOM 817 C CA . LEU A 1 99 ? -27.695 -0.567 31.393 1.00 95.38 99 LEU A CA 1
ATOM 818 C C . LEU A 1 99 ? -27.059 -1.541 32.387 1.00 95.38 99 LEU A C 1
ATOM 820 O O . LEU A 1 99 ? -27.345 -1.472 33.581 1.00 95.38 99 LEU A O 1
ATOM 824 N N . ILE A 1 100 ? -26.159 -2.404 31.911 1.00 94.81 100 ILE A N 1
ATOM 825 C CA . ILE A 1 100 ? -25.438 -3.356 32.763 1.00 94.81 100 ILE A CA 1
ATOM 826 C C . ILE A 1 100 ? -24.606 -2.610 33.814 1.00 94.81 100 ILE A C 1
ATOM 828 O O . ILE A 1 100 ? -24.645 -2.967 34.991 1.00 94.81 100 ILE A O 1
ATOM 832 N N . LEU A 1 101 ? -23.893 -1.549 33.418 1.00 95.00 101 LEU A N 1
ATOM 833 C CA . LEU A 1 101 ? -23.071 -0.756 34.337 1.00 95.00 101 LEU A CA 1
ATOM 834 C C . LEU A 1 101 ? -23.902 -0.133 35.469 1.00 95.00 101 LEU A C 1
ATOM 836 O O . LEU A 1 101 ? -23.506 -0.184 36.633 1.00 95.00 101 LEU A O 1
ATOM 840 N N . ASN A 1 102 ? -25.068 0.420 35.128 1.00 94.50 102 ASN A N 1
ATOM 841 C CA . ASN A 1 102 ? -25.988 1.002 36.103 1.00 94.50 102 ASN A CA 1
ATOM 842 C C . ASN A 1 102 ? -26.524 -0.060 37.068 1.00 94.50 102 ASN A C 1
ATOM 844 O O . ASN A 1 102 ? -26.508 0.156 38.277 1.00 94.50 102 ASN A O 1
ATOM 848 N N . HIS A 1 103 ? -26.898 -1.234 36.553 1.00 93.38 103 HIS A N 1
ATOM 849 C CA . HIS A 1 103 ? -27.364 -2.345 37.379 1.00 93.38 103 HIS A CA 1
ATOM 850 C C . HIS A 1 103 ? -26.303 -2.792 38.399 1.00 93.38 103 HIS A C 1
ATOM 852 O O . HIS A 1 103 ? -26.613 -3.004 39.570 1.00 93.38 103 HIS A O 1
ATOM 858 N N . TYR A 1 104 ? -25.029 -2.877 37.995 1.00 92.19 104 TYR A N 1
ATOM 859 C CA . TYR A 1 104 ? -23.932 -3.140 38.935 1.00 92.19 104 TYR A CA 1
ATOM 860 C C . TYR A 1 104 ? -23.780 -2.034 39.985 1.00 92.19 104 TYR A C 1
ATOM 862 O O . TYR A 1 104 ? -23.581 -2.334 41.162 1.00 92.19 104 TYR A O 1
ATOM 870 N N . GLY A 1 105 ? -23.897 -0.767 39.583 1.00 91.75 105 GLY A N 1
ATOM 871 C CA . GLY A 1 105 ? -23.861 0.364 40.509 1.00 91.75 105 GLY A CA 1
ATOM 872 C C . GLY A 1 105 ? -24.955 0.293 41.578 1.00 91.75 105 GLY A C 1
ATOM 873 O O . GLY A 1 105 ? -24.692 0.588 42.744 1.00 91.75 105 GLY A O 1
ATOM 874 N N . ASP A 1 106 ? -26.156 -0.144 41.207 1.00 89.56 106 ASP A N 1
ATOM 875 C CA . ASP A 1 106 ? -27.280 -0.284 42.136 1.00 89.56 106 ASP A CA 1
ATOM 876 C C . ASP A 1 106 ? -27.085 -1.454 43.106 1.00 89.56 106 ASP A C 1
ATOM 878 O O . ASP A 1 106 ? -27.333 -1.308 44.304 1.00 89.56 106 ASP A O 1
ATOM 882 N N . LEU A 1 107 ? -26.555 -2.586 42.631 1.00 88.06 107 LEU A N 1
ATOM 883 C CA . LEU A 1 107 ? -26.185 -3.707 43.501 1.00 88.06 107 LEU A CA 1
ATOM 884 C C . LEU A 1 107 ? -25.144 -3.291 44.546 1.00 88.06 107 LEU A C 1
ATOM 886 O O . LEU A 1 107 ? -25.293 -3.611 45.724 1.00 88.06 107 LEU A O 1
ATOM 890 N N . LEU A 1 108 ? -24.125 -2.532 44.137 1.00 85.62 108 LEU A N 1
ATOM 891 C CA . LEU A 1 108 ? -23.091 -2.045 45.049 1.00 85.62 108 LEU A CA 1
ATOM 892 C C . LEU A 1 108 ? -23.663 -1.082 46.094 1.00 85.62 108 LEU A C 1
ATOM 894 O O . LEU A 1 108 ? -23.402 -1.261 47.281 1.00 85.62 108 LEU A O 1
ATOM 898 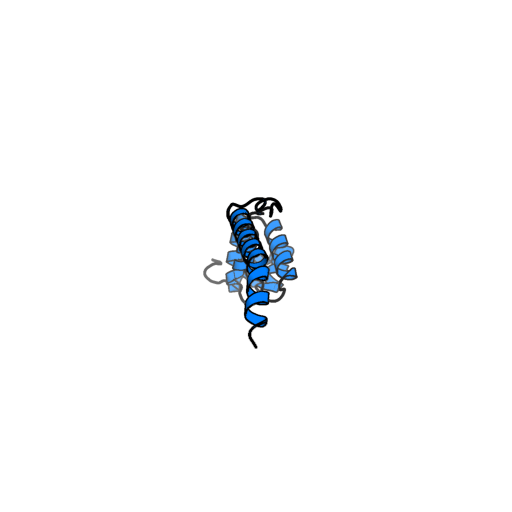N N . LYS A 1 109 ? -24.503 -0.122 45.686 1.00 82.19 109 LYS A N 1
ATOM 899 C CA . LYS A 1 109 ? -25.164 0.815 46.613 1.00 82.19 109 LYS A CA 1
ATOM 900 C C . LYS A 1 109 ? -26.048 0.103 47.635 1.00 82.19 109 LYS A C 1
ATOM 902 O O . LYS A 1 109 ? -26.051 0.482 48.806 1.00 82.19 109 LYS A O 1
ATOM 907 N N . ASN A 1 110 ? -26.765 -0.934 47.210 1.00 71.88 110 ASN A N 1
ATOM 908 C CA . ASN A 1 110 ? -27.641 -1.705 48.091 1.00 71.88 110 ASN A CA 1
ATOM 909 C C . ASN A 1 110 ? -26.861 -2.656 49.015 1.00 71.88 110 ASN A C 1
ATOM 911 O O . ASN A 1 110 ? -27.332 -2.959 50.106 1.00 71.88 110 ASN A O 1
ATOM 915 N N . SER A 1 111 ? -25.659 -3.085 48.619 1.00 65.31 111 SER A N 1
ATOM 916 C CA . SER A 1 111 ? -24.803 -3.960 49.433 1.00 65.31 111 SER A CA 1
ATOM 917 C C . SER A 1 111 ? -24.114 -3.245 50.602 1.00 65.31 111 SER A C 1
ATOM 919 O O . SER A 1 111 ? -23.808 -3.874 51.611 1.00 65.31 111 SER A O 1
ATOM 921 N N . SER A 1 112 ? -23.934 -1.921 50.525 1.00 58.78 112 SER A N 1
ATOM 922 C CA . SER A 1 112 ? -23.279 -1.122 51.576 1.00 58.78 112 SER A CA 1
ATOM 923 C C . SER A 1 112 ? -23.961 -1.193 52.951 1.00 58.78 112 SER A C 1
ATOM 925 O O . SER A 1 112 ? -23.330 -0.870 53.945 1.00 58.78 112 SER A O 1
ATOM 927 N N . GLY A 1 113 ? -25.237 -1.593 53.027 1.00 57.53 113 GLY A N 1
ATOM 928 C CA . GLY A 1 113 ? -25.995 -1.644 54.283 1.00 57.53 113 GLY A CA 1
ATOM 929 C C . GLY A 1 113 ? -25.897 -2.957 55.073 1.00 57.53 113 GLY A C 1
ATOM 930 O O . GLY A 1 113 ? -26.306 -2.976 56.236 1.00 57.53 113 GLY A O 1
ATOM 931 N N . ASP A 1 114 ? -25.389 -4.037 54.467 1.00 55.69 114 ASP A N 1
ATOM 932 C CA . ASP A 1 114 ? -25.301 -5.361 55.111 1.00 55.69 114 ASP A CA 1
ATOM 933 C C . ASP A 1 114 ? -23.896 -5.683 55.642 1.00 55.69 114 ASP A C 1
ATOM 935 O O . ASP A 1 114 ? -23.775 -6.356 56.665 1.00 55.69 114 ASP A O 1
ATOM 939 N N . PHE A 1 115 ? -22.835 -5.123 55.050 1.00 56.34 115 PHE A N 1
ATOM 940 C CA . PHE A 1 115 ? -21.461 -5.348 55.526 1.00 56.34 115 PHE A CA 1
ATOM 941 C C . PHE A 1 115 ? -21.176 -4.724 56.904 1.00 56.34 115 PHE A C 1
ATOM 943 O O . PHE A 1 115 ? -20.398 -5.278 57.681 1.00 56.34 115 PHE A O 1
ATOM 950 N N . ASP A 1 116 ? -21.841 -3.616 57.247 1.00 56.19 116 ASP A N 1
ATOM 951 C CA . ASP A 1 116 ? -21.665 -2.953 58.548 1.00 56.19 116 ASP A CA 1
ATOM 952 C C . ASP A 1 116 ? -22.296 -3.746 59.709 1.00 56.19 116 ASP A C 1
ATOM 954 O O . ASP A 1 116 ? -21.880 -3.607 60.860 1.00 56.19 116 ASP A O 1
ATOM 958 N N . LYS A 1 117 ? -23.292 -4.602 59.431 1.00 57.00 117 LYS A N 1
ATOM 959 C CA . LYS A 1 117 ? -23.961 -5.419 60.460 1.00 57.00 117 LYS A CA 1
ATOM 960 C C . LYS A 1 117 ? -23.180 -6.683 60.804 1.00 57.00 117 LYS A C 1
ATOM 962 O O . LYS A 1 117 ? -23.208 -7.110 61.955 1.00 57.00 117 LYS A O 1
ATOM 967 N N . GLU A 1 118 ? -22.471 -7.262 59.837 1.00 54.62 118 GLU A N 1
ATOM 968 C CA . GLU A 1 118 ? -21.622 -8.441 60.055 1.00 54.62 118 GLU A CA 1
ATOM 969 C C . GLU A 1 118 ? -20.273 -8.085 60.694 1.00 54.62 118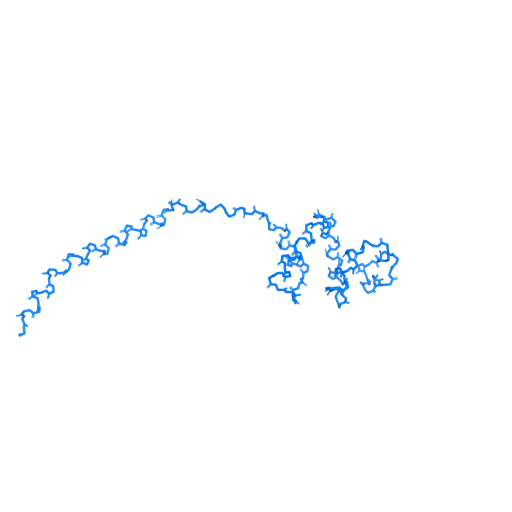 GLU A C 1
ATOM 971 O O . GLU A 1 118 ? -19.751 -8.867 61.486 1.00 54.62 118 GLU A O 1
ATOM 976 N N . ALA A 1 119 ? -19.744 -6.879 60.454 1.00 56.34 119 ALA A N 1
ATOM 977 C CA . ALA A 1 119 ? -18.503 -6.409 61.077 1.00 56.34 119 ALA A CA 1
ATOM 978 C C . ALA A 1 119 ? -18.630 -6.087 62.582 1.00 56.34 119 ALA A C 1
ATOM 980 O O . ALA A 1 119 ? -17.615 -5.917 63.256 1.00 56.34 119 ALA A O 1
ATOM 981 N N . LEU A 1 120 ? -19.854 -6.005 63.122 1.00 53.72 120 LEU A N 1
ATOM 982 C CA . LEU A 1 120 ? -20.101 -5.718 64.540 1.00 53.72 120 LEU A CA 1
ATOM 983 C C . LEU A 1 120 ? -20.068 -6.972 65.439 1.00 53.72 120 LEU A C 1
ATOM 985 O O . LEU A 1 120 ? -20.204 -6.851 66.655 1.00 53.72 120 LEU A O 1
ATOM 989 N N . ILE A 1 121 ? -19.914 -8.167 64.855 1.00 54.38 121 ILE A N 1
ATOM 990 C CA . ILE A 1 121 ? -19.831 -9.449 65.570 1.00 54.38 121 ILE A CA 1
ATOM 991 C C . ILE A 1 121 ? -18.368 -9.923 65.603 1.00 54.38 121 ILE A C 1
ATOM 993 O O . ILE A 1 121 ? -18.047 -10.976 65.059 1.00 54.38 121 ILE A O 1
ATOM 997 N N . ILE A 1 122 ? -17.463 -9.143 66.204 1.00 46.88 122 ILE A N 1
ATOM 998 C CA . ILE A 1 122 ? -16.123 -9.608 66.616 1.00 46.88 122 ILE A CA 1
ATOM 999 C C . ILE A 1 122 ? -15.757 -8.960 67.949 1.00 46.88 122 ILE A C 1
ATOM 1001 O O . ILE A 1 122 ? -15.882 -7.719 68.051 1.00 46.88 122 ILE A O 1
#

Foldseek 3Di:
DCLVPLVVCVVDPCLVPDDPVLVVVCVQPCPVPSPQSVVVVVVCVPQNDVLLVVLLVVCCVVPVPDDGSVSSVVSSPPDPPVPPVPPPPDDPVVVVVVVVVVVVVVVVVVVVVPVVVVVVPD

pLDDT: mean 78.19, std 13.58, range [46.88, 95.38]